Protein AF-A0A7S1SNB3-F1 (afdb_monomer_lite)

pLDDT: mean 89.5, std 12.36, range [37.5, 98.62]

Foldseek 3Di:
DVLLVCCLPLALVLLLVLVVQLVVLVLVLLCVQAPVSDPVSLVVCCQVPLPDPSVVSVLVCCVPPNLVSLVSNLVSCVVPVVSDPDPDDDPLSVLSNVQSVQVVVVNVCVVVVNSDPVRSPGDRRPCSSVVSVVVSVVSVVVVCVVVVHDDDPDDPD

Radius of gyration: 18.14 Å; chains: 1; bounding box: 44×23×56 Å

Structure (mmCIF, N/CA/C/O backbone):
data_AF-A0A7S1SNB3-F1
#
_entry.id   AF-A0A7S1SNB3-F1
#
loop_
_atom_site.group_PDB
_atom_site.id
_atom_site.type_symbol
_atom_site.label_atom_id
_atom_site.label_alt_id
_atom_site.label_comp_id
_atom_site.label_asym_id
_atom_site.label_entity_id
_atom_site.label_seq_id
_atom_site.pdbx_PDB_ins_code
_atom_site.Cartn_x
_atom_site.Cartn_y
_atom_site.Cartn_z
_atom_site.occupancy
_atom_site.B_iso_or_equiv
_atom_site.auth_seq_id
_atom_site.auth_comp_id
_atom_site.auth_asym_id
_atom_site.auth_atom_id
_atom_site.pdbx_PDB_model_num
ATOM 1 N N . LEU A 1 1 ? -20.996 -0.368 21.731 1.00 59.31 1 LEU A N 1
ATOM 2 C CA . LEU A 1 1 ? -20.092 -1.526 21.945 1.00 59.31 1 LEU A CA 1
ATOM 3 C C . LEU A 1 1 ? -19.760 -2.232 20.628 1.00 59.31 1 LEU A C 1
ATOM 5 O O . LEU A 1 1 ? -18.594 -2.259 20.262 1.00 59.31 1 LEU A O 1
ATOM 9 N N . TYR A 1 2 ? -20.764 -2.727 19.893 1.00 68.44 2 TYR A N 1
ATOM 10 C CA . TYR A 1 2 ? -20.579 -3.457 18.628 1.00 68.44 2 TYR A CA 1
ATOM 11 C C . TYR A 1 2 ? -19.843 -2.671 17.531 1.00 68.44 2 TYR A C 1
ATOM 13 O O . TYR A 1 2 ? -18.953 -3.224 16.892 1.00 68.44 2 TYR A O 1
ATOM 21 N N . ILE A 1 3 ? -20.140 -1.378 17.366 1.00 75.00 3 ILE A N 1
ATOM 22 C CA . ILE A 1 3 ? -19.528 -0.541 16.318 1.00 75.00 3 ILE A CA 1
ATOM 23 C C . ILE A 1 3 ? -18.006 -0.411 16.519 1.00 75.00 3 ILE A C 1
ATOM 25 O O . ILE A 1 3 ? -17.245 -0.753 15.627 1.00 75.00 3 ILE A O 1
ATOM 29 N N . LYS A 1 4 ? -17.535 -0.077 17.732 1.00 78.00 4 LYS A N 1
ATOM 30 C CA . LYS A 1 4 ? -16.090 0.053 18.035 1.00 78.00 4 LYS A CA 1
ATOM 31 C C . LYS A 1 4 ? -15.302 -1.250 17.899 1.00 78.00 4 LYS A C 1
ATOM 33 O O . LYS A 1 4 ? -14.138 -1.242 17.514 1.00 78.00 4 LYS A O 1
ATOM 38 N N . VAL A 1 5 ? -15.923 -2.388 18.211 1.00 78.69 5 VAL A N 1
ATOM 39 C CA . VAL A 1 5 ? -15.304 -3.703 17.974 1.00 78.69 5 VAL A CA 1
ATOM 40 C C . VAL A 1 5 ? -15.202 -3.989 16.472 1.00 78.69 5 VAL A C 1
ATOM 42 O O . VAL A 1 5 ? -14.192 -4.536 16.026 1.00 78.69 5 VAL A O 1
ATOM 45 N N . SER A 1 6 ? -16.212 -3.583 15.701 1.00 82.69 6 SER A N 1
ATOM 46 C CA . SER A 1 6 ? -16.263 -3.757 14.247 1.00 82.69 6 SER A CA 1
ATOM 47 C C . SER A 1 6 ? -15.258 -2.852 13.532 1.00 82.69 6 SER A C 1
ATOM 49 O O . SER A 1 6 ? -14.527 -3.347 12.687 1.00 82.69 6 SER A O 1
ATOM 51 N N . GLU A 1 7 ? -15.104 -1.589 13.945 1.00 87.75 7 GLU A N 1
ATOM 52 C CA . GLU A 1 7 ? -14.091 -0.655 13.416 1.00 87.75 7 GLU A CA 1
ATOM 53 C C . GLU A 1 7 ? -12.668 -1.225 13.507 1.00 87.75 7 GLU A C 1
ATOM 55 O O . GLU A 1 7 ? -11.909 -1.201 12.539 1.00 87.75 7 GLU A O 1
ATOM 60 N N . VAL A 1 8 ? -12.299 -1.795 14.661 1.00 89.94 8 VAL A N 1
ATOM 61 C CA . VAL A 1 8 ? -10.983 -2.430 14.846 1.00 89.94 8 VAL A CA 1
ATOM 62 C C . VAL A 1 8 ? -10.843 -3.668 13.965 1.00 89.94 8 VAL A C 1
ATOM 64 O O . VAL A 1 8 ? -9.797 -3.872 13.353 1.00 89.94 8 VAL A O 1
ATOM 67 N N . LYS A 1 9 ? -11.862 -4.529 13.935 1.00 92.62 9 LYS A N 1
ATOM 68 C CA . LYS A 1 9 ? -11.779 -5.841 13.283 1.00 92.62 9 LYS A CA 1
ATOM 69 C C . LYS A 1 9 ? -11.853 -5.747 11.759 1.00 92.62 9 LYS A C 1
ATOM 71 O O . LYS A 1 9 ? -11.131 -6.475 11.085 1.00 92.62 9 LYS A O 1
ATOM 76 N N . LEU A 1 10 ? -12.748 -4.913 11.246 1.00 95.25 10 LEU A N 1
ATOM 77 C CA . LEU A 1 10 ? -13.128 -4.881 9.837 1.00 95.25 10 LEU A CA 1
ATOM 78 C C . LEU A 1 10 ? -12.410 -3.773 9.063 1.00 95.25 10 LEU A C 1
ATOM 80 O O . LEU A 1 10 ? -12.108 -3.969 7.892 1.00 95.25 10 LEU A O 1
ATOM 84 N N . LEU A 1 11 ? -12.063 -2.658 9.717 1.00 95.56 11 LEU A N 1
ATOM 85 C CA . LEU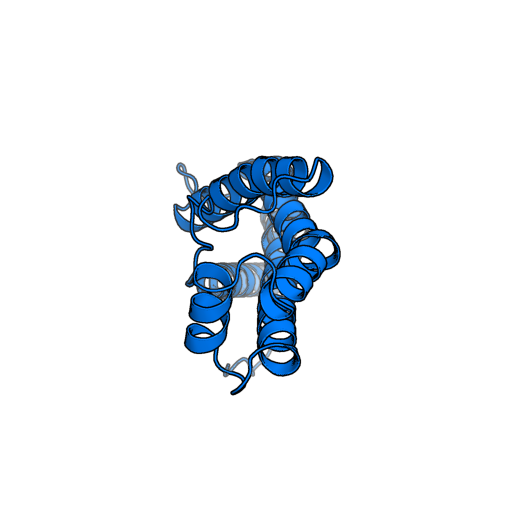 A 1 11 ? -11.445 -1.514 9.046 1.00 95.56 11 LEU A CA 1
ATOM 86 C C . LEU A 1 11 ? -9.990 -1.290 9.478 1.00 95.56 11 LEU A C 1
ATOM 88 O O . LEU A 1 11 ? -9.054 -1.572 8.728 1.00 95.56 11 LEU A O 1
ATOM 92 N N . TYR A 1 12 ? -9.761 -0.817 10.704 1.00 96.44 12 TYR A N 1
ATOM 93 C CA . TYR A 1 12 ? -8.438 -0.339 11.118 1.00 96.44 12 TYR A CA 1
ATOM 94 C C . TYR A 1 12 ? -7.412 -1.454 11.348 1.00 96.44 12 TYR A C 1
ATOM 96 O O . TYR A 1 12 ? -6.216 -1.226 11.175 1.00 96.44 12 TYR A O 1
ATOM 104 N N . GLY A 1 13 ? -7.845 -2.664 11.707 1.00 96.94 13 GLY A N 1
ATOM 105 C CA . GLY A 1 13 ? -6.975 -3.840 11.798 1.00 96.94 13 GLY A CA 1
ATOM 106 C C . GLY A 1 13 ? -6.428 -4.259 10.429 1.00 96.94 13 GLY A C 1
ATOM 107 O O . GLY A 1 13 ? -5.205 -4.281 10.256 1.00 96.94 13 GLY A O 1
ATOM 108 N N . PRO A 1 14 ? -7.298 -4.539 9.438 1.00 98.00 14 PRO A N 1
ATOM 109 C CA . PRO A 1 14 ? -6.882 -4.817 8.065 1.00 98.00 14 PRO A CA 1
ATOM 110 C C . PRO A 1 14 ? -6.039 -3.700 7.444 1.00 98.00 14 PRO A C 1
ATOM 112 O O . PRO A 1 14 ? -4.998 -3.997 6.850 1.00 98.00 14 PRO A O 1
ATOM 115 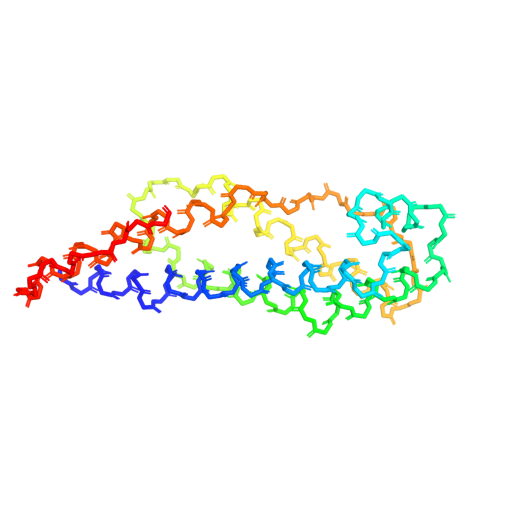N N . LEU A 1 15 ? -6.418 -2.429 7.641 1.00 97.81 15 LEU A N 1
ATOM 116 C CA . LEU A 1 15 ? -5.625 -1.284 7.186 1.00 97.81 15 LEU A CA 1
ATOM 117 C C . LEU A 1 15 ? -4.221 -1.296 7.788 1.00 97.81 15 LEU A C 1
ATOM 119 O O . LEU A 1 15 ? -3.235 -1.234 7.050 1.00 97.81 15 LEU A O 1
ATOM 123 N N . LEU A 1 16 ? -4.108 -1.421 9.114 1.00 98.44 16 LEU A N 1
ATOM 124 C CA . LEU A 1 16 ? -2.811 -1.421 9.785 1.00 98.44 16 LEU A CA 1
ATOM 125 C C . LEU A 1 16 ? -1.922 -2.560 9.279 1.00 98.44 16 LEU A C 1
ATOM 127 O O . LEU A 1 16 ? -0.739 -2.333 9.011 1.00 98.44 16 LEU A O 1
ATOM 131 N N . ALA A 1 17 ? -2.479 -3.764 9.130 1.00 98.44 17 ALA A N 1
ATOM 132 C CA . ALA A 1 17 ? -1.750 -4.926 8.639 1.00 98.44 17 ALA A CA 1
ATOM 133 C C . ALA A 1 17 ? -1.239 -4.708 7.207 1.00 98.44 17 ALA A C 1
ATOM 135 O O . ALA A 1 17 ? -0.037 -4.833 6.959 1.00 98.44 17 ALA A O 1
ATOM 136 N N . CYS A 1 18 ? -2.125 -4.328 6.283 1.00 98.50 18 CYS A N 1
ATOM 137 C CA . CYS A 1 18 ? -1.785 -4.189 4.867 1.00 98.50 18 CYS A CA 1
ATOM 138 C C . CYS A 1 18 ? -0.807 -3.035 4.620 1.00 98.50 18 CYS A C 1
ATOM 140 O O . CYS A 1 18 ? 0.190 -3.231 3.931 1.00 98.50 18 CYS A O 1
ATOM 142 N N . ILE A 1 19 ? -1.030 -1.868 5.233 1.00 98.19 19 ILE A N 1
ATOM 143 C CA . ILE A 1 19 ? -0.177 -0.679 5.052 1.00 98.19 19 ILE A CA 1
ATOM 144 C C . ILE A 1 19 ? 1.201 -0.879 5.698 1.00 98.19 19 ILE A C 1
ATOM 146 O O . ILE A 1 19 ? 2.221 -0.431 5.173 1.00 98.19 19 ILE A O 1
ATOM 150 N N . THR A 1 20 ? 1.267 -1.575 6.837 1.00 98.50 20 THR A N 1
ATOM 151 C CA . THR A 1 20 ? 2.561 -1.925 7.445 1.00 98.50 20 THR A CA 1
ATOM 152 C C . THR A 1 20 ? 3.321 -2.918 6.570 1.00 98.50 20 THR A C 1
ATOM 154 O O . THR A 1 20 ? 4.530 -2.762 6.376 1.00 98.50 20 THR A O 1
ATOM 157 N N . ALA A 1 21 ? 2.630 -3.932 6.042 1.00 98.50 21 ALA A N 1
ATOM 158 C CA . ALA A 1 21 ? 3.228 -4.931 5.166 1.00 98.50 21 ALA A CA 1
ATOM 159 C C . ALA A 1 21 ? 3.720 -4.311 3.852 1.00 98.50 21 ALA A C 1
ATOM 161 O O . ALA A 1 21 ? 4.859 -4.570 3.469 1.00 98.50 21 ALA A O 1
ATOM 162 N N . SER A 1 22 ? 2.926 -3.450 3.205 1.00 97.69 22 SER A N 1
ATOM 163 C CA . SER A 1 22 ? 3.313 -2.803 1.945 1.00 97.69 22 SER A CA 1
ATOM 164 C C . SER A 1 22 ? 4.519 -1.885 2.132 1.00 97.69 22 SER A C 1
ATOM 166 O O . SER A 1 22 ? 5.464 -1.964 1.349 1.00 97.69 22 SER A O 1
ATOM 168 N N . LYS A 1 23 ? 4.573 -1.110 3.228 1.00 97.19 23 LYS A N 1
ATOM 169 C CA . LYS A 1 23 ? 5.757 -0.303 3.567 1.00 97.19 23 LYS A CA 1
ATOM 170 C C . LYS A 1 23 ? 7.007 -1.170 3.746 1.00 97.19 23 LYS A C 1
ATOM 172 O O . LYS A 1 23 ? 8.045 -0.877 3.158 1.00 97.19 23 LYS A O 1
ATOM 177 N N . LYS A 1 24 ? 6.918 -2.250 4.528 1.00 98.19 24 LYS A N 1
ATOM 178 C CA . LYS A 1 24 ? 8.057 -3.158 4.762 1.00 98.19 24 LYS A CA 1
ATOM 179 C C . LYS A 1 24 ? 8.503 -3.876 3.487 1.00 98.19 24 LYS A C 1
ATOM 181 O O . LYS A 1 24 ? 9.703 -4.055 3.288 1.00 98.19 24 LYS A O 1
ATOM 186 N N . ALA A 1 25 ? 7.557 -4.278 2.640 1.00 98.25 25 ALA A N 1
ATOM 187 C CA . ALA A 1 25 ? 7.834 -4.886 1.344 1.00 98.25 25 ALA A CA 1
ATOM 188 C C . ALA A 1 25 ? 8.538 -3.897 0.407 1.00 98.25 25 ALA A C 1
ATOM 190 O O . ALA A 1 25 ? 9.547 -4.250 -0.194 1.00 98.25 25 ALA A O 1
ATOM 191 N N . PHE A 1 26 ? 8.078 -2.644 0.353 1.00 96.75 26 PHE A N 1
ATOM 192 C CA . PHE A 1 26 ? 8.734 -1.593 -0.421 1.00 96.75 26 PHE A CA 1
ATOM 193 C C . PHE A 1 26 ? 10.171 -1.359 0.064 1.00 96.75 26 PHE A C 1
ATOM 195 O O . PHE A 1 26 ? 11.104 -1.389 -0.730 1.00 96.75 26 PHE A O 1
ATOM 202 N N . GLU A 1 27 ? 10.384 -1.228 1.375 1.00 97.00 27 GLU A N 1
ATOM 203 C CA . GLU A 1 27 ? 11.730 -1.094 1.948 1.00 97.00 27 GLU A CA 1
ATOM 204 C C . GLU A 1 27 ? 12.634 -2.300 1.624 1.00 97.00 27 GLU A C 1
ATOM 206 O O . GLU A 1 27 ? 13.828 -2.131 1.381 1.00 97.00 27 GLU A O 1
ATOM 211 N N . ALA A 1 28 ? 12.088 -3.521 1.619 1.00 98.25 28 ALA A N 1
ATOM 212 C CA . ALA A 1 28 ? 12.829 -4.723 1.237 1.00 98.25 28 ALA A CA 1
ATOM 213 C C . ALA A 1 28 ? 13.199 -4.725 -0.253 1.00 98.25 28 ALA A C 1
ATOM 215 O O . ALA A 1 28 ? 14.354 -4.994 -0.583 1.00 98.25 28 ALA A O 1
ATOM 216 N N . MET A 1 29 ? 12.260 -4.353 -1.127 1.00 97.81 29 MET A N 1
ATOM 217 C CA . MET A 1 29 ? 12.501 -4.182 -2.559 1.00 97.81 29 MET A CA 1
ATOM 218 C C . MET A 1 29 ? 13.626 -3.172 -2.809 1.00 97.81 29 MET A C 1
ATOM 220 O O . MET A 1 29 ? 14.541 -3.473 -3.575 1.00 97.81 29 MET A O 1
ATOM 224 N N . ILE A 1 30 ? 13.599 -2.013 -2.139 1.00 97.69 30 ILE A N 1
ATOM 225 C CA . ILE A 1 30 ? 14.654 -0.999 -2.263 1.00 97.69 30 ILE A CA 1
ATOM 226 C C . ILE A 1 30 ? 16.006 -1.561 -1.814 1.00 97.69 30 ILE A C 1
ATOM 228 O O . ILE A 1 30 ? 16.976 -1.451 -2.558 1.00 97.69 30 ILE A O 1
ATOM 232 N N . ARG A 1 31 ? 16.085 -2.219 -0.649 1.00 97.56 31 ARG A N 1
ATOM 233 C CA . ARG A 1 31 ? 17.345 -2.818 -0.166 1.00 97.56 31 ARG A CA 1
ATOM 234 C C . ARG A 1 31 ? 17.919 -3.870 -1.114 1.00 97.56 31 ARG A C 1
ATOM 236 O O . ARG A 1 31 ? 19.133 -3.993 -1.200 1.00 97.56 31 ARG A O 1
ATOM 243 N N . GLN A 1 32 ? 17.063 -4.646 -1.772 1.00 97.00 32 GLN A N 1
ATOM 244 C CA . GLN A 1 32 ? 17.492 -5.726 -2.658 1.00 97.00 32 GLN A CA 1
ATOM 245 C C . GLN A 1 32 ? 17.906 -5.224 -4.046 1.00 97.00 32 GLN A C 1
ATOM 247 O O . GLN A 1 32 ? 18.806 -5.801 -4.649 1.00 97.00 32 GLN A O 1
ATOM 252 N N . ASN A 1 33 ? 17.233 -4.195 -4.567 1.00 96.56 33 ASN A N 1
ATOM 253 C CA . ASN A 1 33 ? 17.324 -3.841 -5.986 1.00 96.56 33 ASN A CA 1
ATOM 254 C C . ASN A 1 33 ? 17.931 -2.457 -6.238 1.00 96.56 33 ASN A C 1
ATOM 256 O O . ASN A 1 33 ? 18.327 -2.181 -7.364 1.00 96.56 33 ASN A O 1
ATOM 260 N N . SER A 1 34 ? 18.031 -1.587 -5.229 1.00 96.00 34 SER A N 1
ATOM 261 C CA . SER A 1 34 ? 18.697 -0.294 -5.392 1.00 96.00 34 SER A CA 1
ATOM 262 C C . SER A 1 34 ? 20.222 -0.447 -5.399 1.00 96.00 34 SER A C 1
ATOM 264 O O . SER A 1 34 ? 20.752 -1.097 -4.495 1.00 96.00 34 SER A O 1
ATOM 266 N N . PRO A 1 35 ? 20.952 0.188 -6.341 1.00 92.75 35 PRO A N 1
ATOM 267 C CA . PRO A 1 35 ? 22.414 0.111 -6.417 1.00 92.75 35 PRO A CA 1
ATOM 268 C C . PRO A 1 35 ? 23.151 0.492 -5.127 1.00 92.75 35 PRO A C 1
ATOM 270 O O . PRO A 1 35 ? 24.232 -0.025 -4.861 1.00 92.75 35 PRO A O 1
ATOM 273 N N . ASP A 1 36 ? 22.580 1.402 -4.340 1.00 95.62 36 ASP A N 1
ATOM 274 C CA . ASP A 1 36 ? 23.145 1.912 -3.087 1.00 95.62 36 ASP A CA 1
ATOM 275 C C . ASP A 1 36 ? 22.199 1.715 -1.888 1.00 95.62 36 ASP A C 1
ATOM 277 O O . ASP A 1 36 ? 22.422 2.276 -0.813 1.00 95.62 36 ASP A O 1
ATOM 281 N N . GLY A 1 37 ? 21.122 0.944 -2.070 1.00 93.88 37 GLY A N 1
ATOM 282 C CA . GLY A 1 37 ? 20.092 0.733 -1.054 1.00 93.88 37 GLY A CA 1
ATOM 283 C C . GLY A 1 37 ? 19.191 1.947 -0.784 1.00 93.88 37 GLY A C 1
ATOM 284 O O . GLY A 1 37 ? 18.412 1.895 0.170 1.00 93.88 37 GLY A O 1
ATOM 285 N N . LYS A 1 38 ? 19.269 3.029 -1.578 1.00 94.75 38 LYS A N 1
ATOM 286 C CA . LYS A 1 38 ? 18.461 4.248 -1.388 1.00 94.75 38 LYS A CA 1
ATOM 287 C C . LYS A 1 38 ? 17.275 4.320 -2.340 1.00 94.75 38 LYS A C 1
ATOM 289 O O . LYS A 1 38 ? 17.352 3.898 -3.496 1.00 94.75 38 LYS A O 1
ATOM 294 N N . THR A 1 39 ? 16.183 4.903 -1.857 1.00 93.31 39 THR A N 1
ATOM 295 C CA . THR A 1 39 ? 14.942 5.068 -2.621 1.00 93.31 39 THR A CA 1
ATOM 296 C C . THR A 1 39 ? 15.125 6.041 -3.782 1.00 93.31 39 THR A C 1
ATOM 298 O O . THR A 1 39 ? 14.656 5.771 -4.884 1.00 93.31 39 THR A O 1
ATOM 301 N N . GLU A 1 40 ? 15.834 7.147 -3.567 1.00 93.06 40 GLU A N 1
ATOM 302 C CA . GLU A 1 40 ? 16.039 8.203 -4.564 1.00 93.06 40 GLU A CA 1
ATOM 303 C C . GLU A 1 40 ? 16.808 7.674 -5.775 1.00 93.06 40 GLU A C 1
ATOM 305 O O . GLU A 1 40 ? 16.381 7.860 -6.915 1.00 93.06 40 GLU A O 1
ATOM 310 N N . THR A 1 41 ? 17.902 6.952 -5.524 1.00 93.75 41 THR A N 1
ATOM 311 C CA . THR A 1 41 ? 18.712 6.309 -6.563 1.00 93.75 41 THR A CA 1
ATOM 312 C C . THR A 1 41 ? 17.890 5.289 -7.347 1.00 93.75 41 THR A C 1
ATOM 314 O O . THR A 1 41 ? 17.945 5.267 -8.577 1.00 93.75 41 THR A O 1
ATOM 317 N N . PHE A 1 42 ? 17.079 4.485 -6.654 1.00 93.69 42 PHE A N 1
ATOM 318 C CA . PHE A 1 42 ? 16.198 3.513 -7.296 1.00 93.69 42 PHE A CA 1
ATOM 319 C C . PHE A 1 42 ? 15.167 4.194 -8.202 1.00 93.69 42 PHE A C 1
ATOM 321 O O . PHE A 1 42 ? 15.078 3.863 -9.380 1.00 93.69 42 PHE A O 1
ATOM 328 N N . ILE A 1 43 ? 14.443 5.200 -7.696 1.00 90.31 43 ILE A N 1
ATOM 329 C CA . ILE A 1 43 ? 13.451 5.962 -8.472 1.00 90.31 43 ILE A CA 1
ATOM 330 C C . ILE A 1 43 ? 14.098 6.636 -9.685 1.00 90.31 43 ILE A C 1
ATOM 332 O O . ILE A 1 43 ? 13.507 6.643 -10.766 1.00 90.31 43 ILE A O 1
ATOM 336 N N . GLN A 1 44 ? 15.305 7.184 -9.534 1.00 91.38 44 GLN A N 1
ATOM 337 C CA . GLN A 1 44 ? 16.025 7.779 -10.653 1.00 91.38 44 GLN A CA 1
ATOM 338 C C . GLN A 1 44 ? 16.312 6.739 -11.744 1.00 91.38 44 GLN A C 1
ATOM 340 O O . GLN A 1 44 ? 16.051 7.020 -12.914 1.00 91.38 44 GLN A O 1
ATOM 345 N N . ARG A 1 45 ? 16.753 5.527 -11.375 1.00 91.31 45 ARG A N 1
ATOM 346 C CA . ARG A 1 45 ? 16.961 4.420 -12.327 1.00 91.31 45 ARG A CA 1
ATOM 347 C C . ARG A 1 45 ? 15.676 4.016 -13.041 1.00 91.31 45 ARG A C 1
ATOM 349 O O . ARG A 1 45 ? 15.708 3.853 -14.253 1.00 91.31 45 ARG A O 1
ATOM 356 N N . LEU A 1 46 ? 14.541 3.945 -12.338 1.00 90.31 46 LEU A N 1
ATOM 357 C CA . LEU A 1 46 ? 13.245 3.640 -12.972 1.00 90.31 46 LEU A CA 1
ATOM 358 C C . LEU A 1 46 ? 12.887 4.628 -14.094 1.00 90.31 46 LEU A C 1
ATOM 360 O O . LEU A 1 46 ? 12.218 4.248 -15.052 1.00 90.31 46 LEU A O 1
ATOM 364 N N . ARG A 1 47 ? 13.313 5.891 -13.968 1.00 87.00 47 ARG A N 1
ATOM 365 C CA . ARG A 1 47 ? 13.050 6.947 -14.957 1.00 87.00 47 ARG A CA 1
ATOM 366 C C . ARG A 1 47 ? 14.044 6.933 -16.109 1.00 87.00 47 ARG A C 1
ATOM 368 O O . ARG A 1 47 ? 13.643 7.131 -17.250 1.00 87.00 47 ARG A O 1
ATOM 375 N N . THR A 1 48 ? 15.330 6.752 -15.816 1.00 90.56 48 THR A N 1
ATOM 376 C CA . THR A 1 48 ? 16.385 6.817 -16.838 1.00 90.56 48 THR A CA 1
ATOM 377 C C . THR A 1 48 ? 16.553 5.507 -17.601 1.00 90.56 48 THR A C 1
ATOM 379 O O . THR A 1 48 ? 16.990 5.528 -18.746 1.00 90.56 48 THR A O 1
ATOM 382 N N . GLU A 1 49 ? 16.207 4.377 -16.984 1.00 91.50 49 GLU A N 1
ATOM 383 C CA . GLU A 1 49 ? 16.370 3.023 -17.524 1.00 91.50 49 GLU A CA 1
ATOM 384 C C . GLU A 1 49 ? 15.076 2.205 -17.335 1.00 91.50 49 GLU A C 1
ATOM 386 O O . GLU A 1 49 ? 15.040 1.241 -16.566 1.00 91.50 49 GLU A O 1
ATOM 391 N N . PRO A 1 50 ? 13.980 2.553 -18.038 1.00 86.75 50 PRO A N 1
ATOM 392 C CA . PRO A 1 50 ? 12.671 1.910 -17.855 1.00 86.75 50 PRO A CA 1
ATOM 393 C C . PRO A 1 50 ? 12.636 0.425 -18.265 1.00 86.75 50 PRO A C 1
ATOM 395 O O . PRO A 1 50 ? 11.711 -0.306 -17.900 1.00 86.75 50 PRO A O 1
ATOM 398 N N . THR A 1 51 ? 13.648 -0.041 -18.997 1.00 89.50 51 THR A N 1
ATOM 399 C CA . THR A 1 51 ? 13.861 -1.445 -19.387 1.00 89.50 51 THR A CA 1
ATOM 400 C C . THR A 1 51 ? 15.020 -2.107 -18.630 1.00 89.50 51 THR A C 1
ATOM 402 O O . THR A 1 51 ? 15.424 -3.213 -18.977 1.00 89.50 51 THR A O 1
ATOM 405 N N . GLY A 1 52 ? 15.581 -1.433 -17.620 1.00 92.12 52 GLY A N 1
ATOM 406 C CA . GLY A 1 52 ? 16.665 -1.953 -16.790 1.00 92.12 52 GLY A CA 1
ATOM 407 C C . GLY A 1 52 ? 16.186 -2.902 -15.687 1.00 92.12 52 GLY A C 1
ATOM 408 O O . GLY A 1 52 ? 14.993 -3.001 -15.388 1.00 92.12 52 GLY A O 1
ATOM 409 N N . LYS A 1 53 ? 17.146 -3.558 -15.020 1.00 94.81 53 LYS A N 1
ATOM 410 C CA . LYS A 1 53 ? 16.892 -4.550 -13.957 1.00 94.81 53 LYS A CA 1
ATOM 411 C C . LYS A 1 53 ? 16.077 -3.981 -12.787 1.00 94.81 53 LYS A C 1
ATOM 413 O O . LYS A 1 53 ? 15.238 -4.681 -12.227 1.00 94.81 53 LYS A O 1
ATOM 418 N N . GLU A 1 54 ? 16.288 -2.715 -12.422 1.00 94.94 54 GLU A N 1
ATOM 419 C CA . GLU A 1 54 ? 15.531 -2.037 -11.366 1.00 94.94 54 GLU A CA 1
ATOM 420 C C . GLU A 1 54 ? 14.059 -1.875 -11.759 1.00 94.94 54 GLU A C 1
ATOM 422 O O . GLU A 1 54 ? 13.172 -2.059 -10.924 1.00 94.94 54 GLU A O 1
ATOM 427 N N . ALA A 1 55 ? 13.793 -1.574 -13.032 1.00 93.12 55 ALA A N 1
ATOM 428 C CA . ALA A 1 55 ? 12.441 -1.437 -13.555 1.00 93.12 55 ALA A CA 1
ATOM 429 C C . ALA A 1 55 ? 11.723 -2.789 -13.646 1.00 93.12 55 ALA A C 1
ATOM 431 O O . ALA A 1 55 ? 10.555 -2.875 -13.264 1.00 93.12 55 ALA A O 1
ATOM 432 N N . ASP A 1 56 ? 12.421 -3.851 -14.058 1.00 93.94 56 ASP A N 1
ATOM 433 C CA . ASP A 1 56 ? 11.895 -5.223 -14.013 1.00 93.94 56 ASP A CA 1
ATOM 434 C C . ASP A 1 56 ? 11.556 -5.653 -12.586 1.00 93.94 56 ASP A C 1
ATOM 436 O O . ASP A 1 56 ? 10.450 -6.136 -12.325 1.00 93.94 56 ASP A O 1
ATOM 440 N N . ALA A 1 57 ? 12.470 -5.410 -11.642 1.00 95.62 57 ALA A N 1
ATOM 441 C CA . ALA A 1 57 ? 12.233 -5.691 -10.235 1.00 95.62 57 ALA A CA 1
ATOM 442 C C . ALA A 1 57 ? 11.021 -4.909 -9.712 1.00 95.62 57 ALA A C 1
ATOM 444 O O . ALA A 1 57 ? 10.133 -5.496 -9.098 1.00 95.62 57 ALA A O 1
ATOM 445 N N . TYR A 1 58 ? 10.931 -3.606 -9.991 1.00 94.94 58 TYR A N 1
ATOM 446 C CA . TYR A 1 58 ? 9.787 -2.805 -9.561 1.00 94.94 58 TYR A CA 1
ATOM 447 C C . TYR A 1 58 ? 8.465 -3.334 -10.120 1.00 94.94 58 TYR A C 1
ATOM 449 O O . TYR A 1 58 ? 7.509 -3.491 -9.361 1.00 94.94 58 TYR A O 1
ATOM 457 N N . ARG A 1 59 ? 8.406 -3.654 -11.421 1.00 94.00 59 ARG A N 1
ATOM 458 C CA . ARG A 1 59 ? 7.202 -4.220 -12.048 1.00 94.00 59 ARG A CA 1
ATOM 459 C C . ARG A 1 59 ? 6.779 -5.522 -11.377 1.00 94.00 59 ARG A C 1
ATOM 461 O O . ARG A 1 59 ? 5.598 -5.671 -11.069 1.00 94.00 59 ARG A O 1
ATOM 468 N N . LEU A 1 60 ? 7.728 -6.420 -11.116 1.00 95.75 60 LEU A N 1
ATOM 469 C CA . LEU A 1 60 ? 7.472 -7.686 -10.434 1.00 95.75 60 LEU A CA 1
ATOM 470 C C . LEU A 1 60 ? 6.928 -7.460 -9.016 1.00 95.75 60 LEU A C 1
ATOM 472 O O . LEU A 1 60 ? 5.867 -7.969 -8.667 1.00 95.75 60 LEU A O 1
ATOM 476 N N . TRP A 1 61 ? 7.607 -6.645 -8.207 1.00 97.62 61 TRP A N 1
ATOM 477 C CA . TRP A 1 61 ? 7.185 -6.358 -6.833 1.00 97.62 61 TRP A CA 1
ATOM 478 C C . TRP A 1 61 ? 5.829 -5.654 -6.764 1.00 97.62 61 TRP A C 1
ATOM 480 O O . TRP A 1 61 ? 5.020 -5.956 -5.884 1.00 97.62 61 TRP A O 1
ATOM 490 N N . MET A 1 62 ? 5.557 -4.736 -7.691 1.00 95.44 62 MET A N 1
ATOM 491 C CA . MET A 1 62 ? 4.256 -4.086 -7.802 1.00 95.44 62 MET A CA 1
ATOM 492 C C . MET A 1 62 ? 3.148 -5.088 -8.115 1.00 95.44 62 MET A C 1
ATOM 494 O O . MET A 1 62 ? 2.112 -5.042 -7.456 1.00 95.44 62 MET A O 1
ATOM 498 N N . GLN A 1 63 ? 3.364 -5.993 -9.073 1.00 95.94 63 GLN A N 1
ATOM 499 C CA . GLN A 1 63 ? 2.368 -6.983 -9.491 1.00 95.94 63 GLN A CA 1
ATOM 500 C C . GLN A 1 63 ? 2.101 -8.041 -8.417 1.00 95.94 63 GLN A C 1
ATOM 502 O O . GLN A 1 63 ? 0.943 -8.336 -8.133 1.00 95.94 63 GLN A O 1
ATOM 507 N N . GLU A 1 64 ? 3.155 -8.565 -7.796 1.00 97.94 64 GLU A N 1
ATOM 508 C CA . GLU A 1 64 ? 3.050 -9.741 -6.926 1.00 97.94 64 GLU A CA 1
ATOM 509 C C . GLU A 1 64 ? 2.814 -9.393 -5.453 1.00 97.94 64 GLU A C 1
ATOM 511 O O . GLU A 1 64 ? 2.273 -10.201 -4.698 1.00 97.94 64 GLU A O 1
ATOM 516 N N . VAL A 1 65 ? 3.221 -8.196 -5.010 1.00 98.38 65 VAL A N 1
ATOM 517 C CA . VAL A 1 65 ? 3.263 -7.870 -3.575 1.00 98.38 65 VAL A CA 1
ATOM 518 C C . VAL A 1 65 ? 2.592 -6.543 -3.256 1.00 98.38 65 VAL A C 1
ATOM 520 O O . VAL A 1 65 ? 1.619 -6.510 -2.499 1.00 98.38 65 VAL A O 1
ATOM 523 N N . LEU A 1 66 ? 3.104 -5.436 -3.798 1.00 97.88 66 LEU A N 1
ATOM 524 C CA . LEU A 1 66 ? 2.721 -4.100 -3.340 1.00 97.88 66 LEU A CA 1
ATOM 525 C C . LEU A 1 66 ? 1.276 -3.770 -3.717 1.00 97.88 66 LEU A C 1
ATOM 527 O O . LEU A 1 66 ? 0.495 -3.410 -2.836 1.00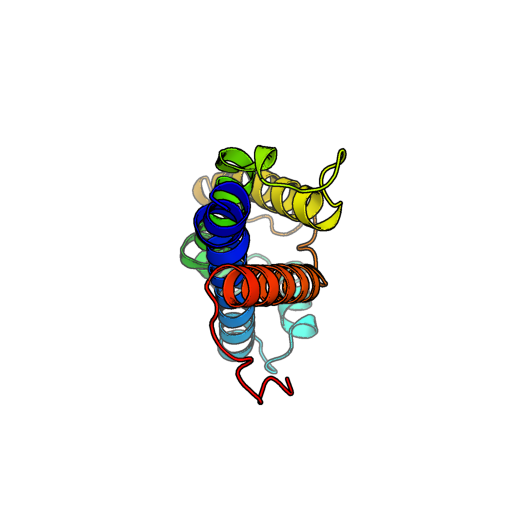 97.88 66 LEU A O 1
ATOM 531 N N . GLN A 1 67 ? 0.891 -3.941 -4.986 1.00 97.50 67 GLN A N 1
ATOM 532 C CA . GLN A 1 67 ? -0.481 -3.668 -5.405 1.00 97.50 67 GLN A CA 1
ATOM 533 C C . GLN A 1 67 ? -1.489 -4.613 -4.733 1.00 97.50 67 GLN A C 1
ATOM 535 O O . GLN A 1 67 ? -2.464 -4.091 -4.197 1.00 97.50 67 GLN A O 1
ATOM 540 N N . PRO A 1 68 ? -1.279 -5.944 -4.652 1.00 98.56 68 PRO A N 1
ATOM 541 C CA . PRO A 1 68 ? -2.197 -6.823 -3.923 1.00 98.56 68 PRO A CA 1
ATOM 542 C C . PRO A 1 68 ? -2.417 -6.425 -2.455 1.00 98.56 68 PRO A C 1
ATOM 544 O O . PRO A 1 68 ? -3.536 -6.517 -1.947 1.00 98.56 68 PRO A O 1
ATOM 547 N N . LEU A 1 69 ? -1.377 -5.961 -1.753 1.00 98.62 69 LEU A N 1
ATOM 548 C CA . LEU A 1 69 ? -1.517 -5.443 -0.386 1.00 98.62 69 LEU A CA 1
ATOM 549 C C . LEU A 1 69 ? -2.311 -4.132 -0.354 1.00 98.62 69 LEU A C 1
ATOM 551 O O . LEU A 1 69 ? -3.192 -3.968 0.493 1.00 98.62 69 LEU A O 1
ATOM 555 N N . ASN A 1 70 ? -2.032 -3.219 -1.283 1.00 98.19 70 ASN A N 1
ATOM 556 C CA . ASN A 1 70 ? -2.738 -1.944 -1.361 1.00 98.19 70 ASN A CA 1
ATOM 557 C C . ASN A 1 70 ? -4.218 -2.136 -1.746 1.00 98.19 70 ASN A C 1
ATOM 559 O O . ASN A 1 70 ? -5.083 -1.446 -1.213 1.00 98.19 70 ASN A O 1
ATOM 563 N N . GLU A 1 71 ? -4.536 -3.109 -2.602 1.00 98.44 71 GLU A N 1
ATOM 564 C CA . GLU A 1 71 ? -5.910 -3.477 -2.962 1.00 98.44 71 GLU A CA 1
ATOM 565 C C . GLU A 1 71 ? -6.684 -4.043 -1.774 1.00 98.44 71 GLU A C 1
ATOM 567 O O . GLU A 1 71 ? -7.828 -3.653 -1.565 1.00 98.44 71 GLU A O 1
ATOM 572 N N . LYS A 1 72 ? -6.063 -4.887 -0.940 1.00 98.56 72 LYS A N 1
ATOM 573 C CA . LYS A 1 72 ? -6.687 -5.351 0.311 1.00 98.56 72 LYS A CA 1
ATOM 574 C C . LYS A 1 72 ? -7.001 -4.191 1.257 1.00 98.56 72 LYS A C 1
ATOM 576 O O . LYS A 1 72 ? -8.077 -4.166 1.849 1.00 98.56 72 LYS A O 1
ATOM 581 N N . ALA A 1 73 ? -6.090 -3.222 1.377 1.00 98.19 73 ALA A N 1
ATOM 582 C CA . ALA A 1 73 ? -6.322 -2.022 2.178 1.00 98.19 73 ALA A CA 1
ATOM 583 C C . ALA A 1 73 ? -7.475 -1.168 1.616 1.00 98.19 73 ALA A C 1
ATOM 585 O O . ALA A 1 73 ? -8.354 -0.753 2.369 1.00 98.19 73 ALA A O 1
ATOM 586 N N . ALA A 1 74 ? -7.505 -0.944 0.299 1.00 97.69 74 ALA A N 1
ATOM 587 C CA . ALA A 1 74 ? -8.577 -0.198 -0.359 1.00 97.69 74 ALA A CA 1
ATOM 588 C C . ALA A 1 74 ? -9.934 -0.912 -0.254 1.00 97.69 74 ALA A C 1
A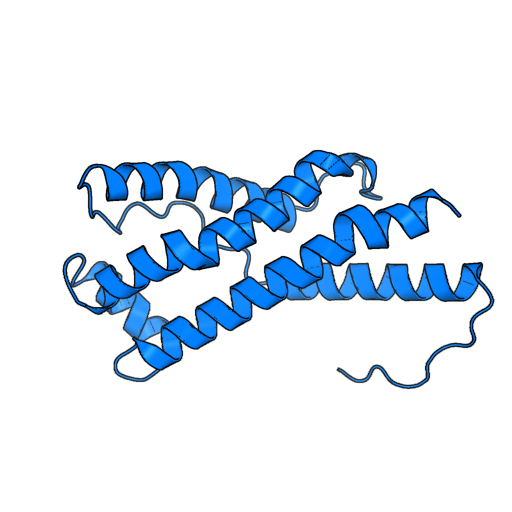TOM 590 O O . ALA A 1 74 ? -10.942 -0.264 0.001 1.00 97.69 74 ALA A O 1
ATOM 591 N N . ASN A 1 75 ? -9.972 -2.239 -0.387 1.00 97.88 75 ASN A N 1
ATOM 592 C CA . ASN A 1 75 ? -11.208 -3.010 -0.244 1.00 97.88 75 ASN A CA 1
ATOM 593 C C . ASN A 1 75 ? -11.771 -2.919 1.178 1.00 97.88 75 ASN A C 1
ATOM 595 O O . ASN A 1 75 ? -12.968 -2.711 1.329 1.00 97.88 75 ASN A O 1
ATOM 599 N N . ALA A 1 76 ? -10.921 -2.976 2.211 1.00 97.38 76 ALA A N 1
ATOM 600 C CA . ALA A 1 76 ? -11.371 -2.781 3.590 1.00 97.38 76 ALA A CA 1
ATOM 601 C C . ALA A 1 76 ? -12.053 -1.414 3.788 1.00 97.38 76 ALA A C 1
ATOM 603 O O . ALA A 1 76 ? -13.047 -1.335 4.505 1.00 97.38 76 ALA A O 1
ATOM 604 N N . LEU A 1 77 ? -11.558 -0.360 3.123 1.00 95.56 77 LEU A N 1
ATOM 605 C CA . LEU A 1 77 ? -12.199 0.959 3.114 1.00 95.56 77 LEU A CA 1
ATOM 606 C C . LEU A 1 77 ? -13.535 0.948 2.376 1.00 95.56 77 LEU A C 1
ATOM 608 O O . LEU A 1 77 ? -14.512 1.454 2.910 1.00 95.56 77 LEU A O 1
ATOM 612 N N . PHE A 1 78 ? -13.592 0.373 1.174 1.00 93.56 78 PHE A N 1
ATOM 613 C CA . PHE A 1 78 ? -14.827 0.327 0.388 1.00 93.56 78 PHE A CA 1
ATOM 614 C C . PHE A 1 78 ? -15.943 -0.462 1.078 1.00 93.56 78 PHE A C 1
ATOM 616 O O . PHE A 1 78 ? -17.096 -0.046 1.037 1.00 93.56 78 PHE A O 1
ATOM 623 N N . GLU A 1 79 ? -15.603 -1.584 1.709 1.00 95.25 79 GLU A N 1
ATOM 624 C CA . GLU A 1 79 ? -16.569 -2.469 2.365 1.00 95.25 79 GLU A CA 1
ATOM 625 C C . GLU A 1 79 ? -17.049 -1.943 3.721 1.00 95.25 79 GLU A C 1
ATOM 627 O O . GLU A 1 79 ? -18.086 -2.389 4.199 1.00 95.25 79 GLU A O 1
ATOM 632 N N . ASN A 1 80 ? -16.296 -1.033 4.349 1.00 95.06 80 ASN A N 1
ATOM 633 C CA . ASN A 1 80 ? -16.531 -0.610 5.732 1.00 95.06 80 ASN A CA 1
ATOM 634 C C . ASN A 1 80 ? -16.429 0.914 5.906 1.00 95.06 80 ASN A C 1
ATOM 636 O O . ASN A 1 80 ? -16.020 1.397 6.964 1.00 95.06 80 ASN A O 1
ATOM 640 N N . ALA A 1 81 ? -16.736 1.687 4.860 1.00 90.56 81 ALA A N 1
ATOM 641 C CA . ALA A 1 81 ? -16.681 3.150 4.902 1.00 90.56 81 ALA A CA 1
ATOM 642 C C . ALA A 1 81 ? -17.658 3.739 5.935 1.00 90.56 81 ALA A C 1
ATOM 644 O O . ALA A 1 81 ? -17.385 4.790 6.508 1.00 90.56 81 ALA A O 1
ATOM 645 N N . ASP A 1 82 ? -18.756 3.034 6.216 1.00 90.50 82 ASP A N 1
ATOM 646 C CA . ASP A 1 82 ? -19.735 3.349 7.261 1.00 90.50 82 ASP A CA 1
ATOM 647 C C . ASP A 1 82 ? -19.151 3.298 8.684 1.00 90.50 82 ASP A C 1
ATOM 649 O O . ASP A 1 82 ? -19.733 3.857 9.611 1.00 90.50 82 ASP A O 1
ATOM 653 N N . LEU A 1 83 ? -17.994 2.652 8.864 1.00 92.56 83 LEU A N 1
ATOM 654 C CA . LEU A 1 83 ? -17.277 2.588 10.138 1.00 92.56 83 LEU A CA 1
ATOM 655 C C . LEU A 1 83 ? -16.353 3.799 10.376 1.00 92.56 83 LEU A C 1
ATOM 657 O O . LEU A 1 83 ? -15.676 3.858 11.405 1.00 92.56 83 LEU A O 1
ATOM 661 N N . LEU A 1 84 ? -16.274 4.755 9.448 1.00 90.94 84 LEU A N 1
ATOM 662 C CA . LEU A 1 84 ? -15.555 6.009 9.676 1.00 90.94 84 LEU A CA 1
ATOM 663 C C . LEU A 1 84 ? -16.355 6.909 10.634 1.00 90.94 84 LEU A C 1
ATOM 665 O O . LEU A 1 84 ? -17.563 7.059 10.508 1.00 90.94 84 LEU A O 1
ATOM 669 N N . GLU A 1 85 ? -15.677 7.520 11.610 1.00 83.94 85 GLU A N 1
ATOM 670 C CA . GLU A 1 85 ? -16.313 8.407 12.606 1.00 83.94 85 GLU A CA 1
ATOM 671 C C . GLU A 1 85 ? -16.595 9.825 12.074 1.00 83.94 85 GLU A C 1
ATOM 673 O O . GLU A 1 85 ? -17.122 10.658 12.808 1.00 83.94 85 GLU A O 1
ATOM 678 N N . THR A 1 86 ? -16.192 10.119 10.840 1.00 80.19 86 THR A N 1
ATOM 679 C CA . THR A 1 86 ? -16.224 11.453 10.237 1.00 80.19 86 THR A CA 1
ATOM 680 C C . THR A 1 86 ? -17.236 11.512 9.098 1.00 80.19 86 THR A C 1
ATOM 682 O O . THR A 1 86 ? -17.381 10.554 8.343 1.00 80.19 86 THR A O 1
ATOM 685 N N . ASP A 1 87 ? -17.884 12.668 8.935 1.00 81.38 87 ASP A N 1
ATOM 686 C CA . ASP A 1 87 ? -18.845 12.910 7.845 1.00 81.38 87 ASP A CA 1
ATOM 687 C C . ASP A 1 87 ? -18.167 12.984 6.462 1.00 81.38 87 ASP A C 1
ATOM 689 O O . ASP A 1 87 ? -18.818 12.876 5.425 1.00 81.38 87 ASP A O 1
ATOM 693 N N . GLU A 1 88 ? -16.842 13.140 6.447 1.00 85.50 88 GLU A N 1
ATOM 694 C CA . GLU A 1 88 ? -16.002 13.127 5.254 1.00 85.50 88 GLU A CA 1
ATOM 695 C C . GLU A 1 88 ? -14.932 12.040 5.359 1.00 85.50 88 GLU A C 1
ATOM 697 O O . GLU A 1 88 ? -14.412 11.751 6.438 1.00 85.50 88 GLU A O 1
ATOM 702 N N . VAL A 1 89 ? -14.560 11.447 4.225 1.00 86.00 89 VAL A N 1
ATOM 703 C CA . VAL A 1 89 ? -13.462 10.476 4.177 1.00 86.00 89 VAL A CA 1
ATOM 704 C C . VAL A 1 89 ? -12.128 11.216 4.278 1.00 86.00 89 VAL A C 1
ATOM 706 O O . VAL A 1 89 ? -11.847 12.104 3.477 1.00 86.00 89 VAL A O 1
ATOM 709 N N . GLU A 1 90 ? -11.282 10.804 5.224 1.00 93.62 90 GLU A N 1
ATOM 710 C CA . GLU A 1 90 ? -9.932 11.349 5.416 1.00 93.62 90 GLU A CA 1
ATOM 711 C C . GLU A 1 90 ? -9.138 11.408 4.087 1.00 93.62 90 GLU A C 1
ATOM 713 O O . GLU A 1 90 ? -8.993 10.376 3.414 1.00 93.62 90 GLU A O 1
ATOM 718 N N . PRO A 1 91 ? -8.556 12.569 3.716 1.00 94.88 91 PRO A N 1
ATOM 719 C CA . PRO A 1 91 ? -7.810 12.740 2.468 1.00 94.88 91 PRO A CA 1
ATOM 720 C C . PRO A 1 91 ? -6.713 11.698 2.212 1.00 94.88 91 PRO A C 1
ATOM 722 O O . PRO A 1 91 ? -6.524 11.280 1.069 1.00 94.88 91 PRO A O 1
ATOM 725 N N . LEU A 1 92 ? -6.018 11.220 3.251 1.00 96.38 92 LEU A N 1
ATOM 726 C CA . LEU A 1 92 ? -5.003 10.165 3.102 1.00 96.38 92 LEU A CA 1
ATOM 727 C C . LEU A 1 92 ? -5.597 8.825 2.636 1.00 96.38 92 LEU A C 1
ATOM 729 O O . LEU A 1 92 ? -4.947 8.086 1.891 1.00 96.38 92 LEU A O 1
ATOM 733 N N . LEU A 1 93 ? -6.826 8.507 3.052 1.00 96.25 93 LEU A N 1
ATOM 734 C CA . LEU A 1 93 ? -7.540 7.298 2.631 1.00 96.25 93 LEU A CA 1
ATOM 735 C C . LEU A 1 93 ? -8.024 7.437 1.183 1.00 96.25 93 LEU A C 1
ATOM 737 O O . LEU A 1 93 ? -7.870 6.504 0.391 1.00 96.25 93 LEU A O 1
ATOM 741 N N . LEU A 1 94 ? -8.521 8.619 0.806 1.00 95.44 94 LEU A N 1
ATOM 742 C CA . LEU A 1 94 ? -8.888 8.924 -0.581 1.00 95.44 94 LEU A CA 1
ATOM 743 C C . LEU A 1 94 ? -7.676 8.858 -1.516 1.00 95.44 94 LEU A C 1
ATOM 745 O O . LEU A 1 94 ? -7.760 8.264 -2.593 1.00 95.44 94 LEU A O 1
ATOM 749 N N . GLN A 1 95 ? -6.531 9.398 -1.094 1.00 96.81 95 GLN A N 1
ATOM 750 C CA . GLN A 1 95 ? -5.289 9.316 -1.860 1.00 96.81 95 GLN A CA 1
ATOM 751 C C . GLN A 1 95 ? -4.838 7.863 -2.050 1.00 96.81 95 GLN A C 1
ATOM 753 O O . GLN A 1 95 ? -4.423 7.504 -3.153 1.00 96.81 95 GLN A O 1
ATOM 758 N N . LEU A 1 96 ? -4.957 7.005 -1.026 1.00 97.25 96 LEU A N 1
ATOM 759 C CA . LEU A 1 96 ? -4.681 5.571 -1.171 1.00 97.25 96 LEU A CA 1
ATOM 760 C C . LEU A 1 96 ? -5.586 4.937 -2.234 1.00 97.25 96 LEU A C 1
ATOM 762 O O . LEU A 1 96 ? -5.092 4.237 -3.117 1.00 97.25 96 LEU A O 1
ATOM 766 N N . ILE A 1 97 ? -6.896 5.181 -2.164 1.00 96.62 97 ILE A N 1
ATOM 767 C CA . ILE A 1 97 ? -7.869 4.634 -3.120 1.00 96.62 97 ILE A CA 1
ATOM 768 C C . ILE A 1 97 ? -7.544 5.092 -4.546 1.00 96.62 97 ILE A C 1
ATOM 770 O O . ILE A 1 97 ? -7.542 4.283 -5.482 1.00 96.62 97 ILE A O 1
ATOM 774 N N . ALA A 1 98 ? -7.224 6.374 -4.714 1.00 96.06 98 ALA A N 1
ATOM 775 C CA . ALA A 1 98 ? -6.843 6.943 -5.996 1.00 96.06 98 ALA A CA 1
ATOM 776 C C . ALA A 1 98 ? -5.541 6.312 -6.525 1.00 96.06 98 ALA A C 1
ATOM 778 O O . ALA A 1 98 ? -5.497 5.862 -7.671 1.00 96.06 98 ALA A O 1
ATOM 779 N N . HIS A 1 99 ? -4.516 6.178 -5.675 1.00 95.50 99 HIS A N 1
ATOM 780 C CA . HIS A 1 99 ? -3.256 5.505 -5.999 1.00 95.50 99 HIS A CA 1
ATOM 781 C C . HIS A 1 99 ? -3.478 4.052 -6.443 1.00 95.50 99 HIS A C 1
ATOM 783 O O . HIS A 1 99 ? -2.967 3.633 -7.483 1.00 95.50 99 HIS A O 1
ATOM 789 N N . VAL A 1 100 ? -4.272 3.281 -5.696 1.00 96.31 100 VAL A N 1
ATOM 790 C CA . VAL A 1 100 ? -4.608 1.886 -6.027 1.00 96.31 100 VAL A CA 1
ATOM 791 C C . VAL A 1 100 ? -5.331 1.798 -7.366 1.00 96.31 100 VAL A C 1
ATOM 793 O O . VAL A 1 100 ? -5.005 0.938 -8.186 1.00 96.31 100 VAL A O 1
ATOM 796 N N . SER A 1 101 ? -6.286 2.694 -7.608 1.00 95.38 101 SER A N 1
ATOM 797 C CA . SER A 1 101 ? -7.078 2.716 -8.841 1.00 95.38 101 SER A CA 1
ATOM 798 C C . SER A 1 101 ? -6.224 3.062 -10.061 1.00 95.38 101 SER A C 1
ATOM 800 O O . SER A 1 101 ? -6.311 2.377 -11.080 1.00 95.38 101 SER A O 1
ATOM 802 N N . ALA A 1 102 ? -5.341 4.058 -9.946 1.00 93.81 102 ALA A N 1
ATOM 803 C CA . ALA A 1 102 ? -4.404 4.418 -11.008 1.00 93.81 102 ALA A CA 1
ATOM 804 C C . ALA A 1 102 ? -3.443 3.262 -11.339 1.00 93.81 102 ALA A C 1
ATOM 806 O O . ALA A 1 102 ? -3.226 2.943 -12.510 1.00 93.81 102 ALA A O 1
ATOM 807 N N . ASN A 1 103 ? -2.926 2.572 -10.317 1.00 93.38 103 ASN A N 1
ATOM 808 C CA . ASN A 1 103 ? -2.028 1.436 -10.516 1.00 93.38 103 ASN A CA 1
ATOM 809 C C . ASN A 1 103 ? -2.691 0.268 -11.257 1.00 93.38 103 ASN A C 1
ATOM 811 O O . ASN A 1 103 ? -2.030 -0.367 -12.073 1.00 93.38 103 ASN A O 1
ATOM 815 N N . LYS A 1 104 ? -3.992 0.006 -11.074 1.00 93.44 104 LYS A N 1
ATOM 816 C CA . LYS A 1 104 ? -4.691 -1.050 -11.839 1.00 93.44 104 LYS A CA 1
ATOM 817 C C . LYS A 1 104 ? -4.564 -0.855 -13.353 1.00 93.44 104 LYS A C 1
ATOM 819 O O . LYS A 1 104 ? -4.356 -1.831 -14.077 1.00 93.44 104 LYS A O 1
ATOM 824 N N . VAL A 1 105 ? -4.655 0.392 -13.820 1.00 92.00 105 VAL A N 1
ATOM 825 C CA . VAL A 1 105 ? -4.504 0.744 -15.241 1.00 92.00 105 VAL A CA 1
ATOM 826 C C . VAL A 1 105 ? -3.064 0.513 -15.699 1.00 92.00 105 VAL A C 1
ATOM 828 O O . VAL A 1 105 ? -2.844 -0.153 -16.709 1.00 92.00 105 VAL A O 1
ATOM 831 N N . ILE A 1 106 ? -2.090 0.986 -14.919 1.00 90.88 106 ILE A N 1
ATOM 832 C CA . ILE A 1 106 ? -0.656 0.835 -15.215 1.00 90.88 106 ILE A CA 1
ATOM 833 C C . ILE A 1 106 ? -0.264 -0.643 -15.292 1.00 90.88 106 ILE A C 1
ATOM 835 O O . ILE A 1 106 ? 0.286 -1.087 -16.297 1.00 90.88 106 ILE A O 1
ATOM 839 N N . LEU A 1 107 ? -0.619 -1.438 -14.280 1.00 92.25 107 LEU A N 1
ATOM 840 C CA . LEU A 1 107 ? -0.305 -2.867 -14.236 1.00 92.25 107 LEU A CA 1
ATOM 841 C C . LEU A 1 107 ? -0.983 -3.635 -15.378 1.00 92.25 107 LEU A C 1
ATOM 843 O O . LEU A 1 107 ? -0.432 -4.616 -15.881 1.00 92.25 107 LEU A O 1
ATOM 847 N N . LYS A 1 108 ? -2.182 -3.217 -15.808 1.00 92.25 108 LYS A N 1
ATOM 848 C CA . LYS A 1 108 ? -2.822 -3.793 -16.997 1.00 92.25 108 LYS A CA 1
ATOM 849 C C . LYS A 1 108 ? -2.043 -3.453 -18.271 1.00 92.25 108 LYS A C 1
ATOM 851 O O . LYS A 1 108 ? -1.890 -4.348 -19.097 1.00 92.25 108 LYS A O 1
ATOM 856 N N . GLY A 1 109 ? -1.532 -2.228 -18.401 1.00 91.25 109 GLY A N 1
ATOM 857 C CA . GLY A 1 109 ? -0.635 -1.826 -19.489 1.00 91.25 109 GLY A CA 1
ATOM 858 C C . GLY A 1 109 ? 0.639 -2.672 -19.533 1.00 91.25 109 GLY A C 1
ATOM 859 O O . GLY A 1 109 ? 0.946 -3.253 -20.571 1.00 91.25 109 GLY A O 1
ATOM 860 N N . TRP A 1 110 ? 1.294 -2.858 -18.384 1.00 90.75 110 TRP A N 1
ATOM 861 C CA . TRP A 1 110 ? 2.498 -3.688 -18.261 1.00 90.75 110 TRP A CA 1
ATOM 862 C C . TRP A 1 110 ? 2.277 -5.131 -18.720 1.00 90.75 110 TRP A C 1
ATOM 864 O O . TRP A 1 110 ? 3.082 -5.669 -19.475 1.00 90.75 110 TRP A O 1
ATOM 874 N N . ARG A 1 111 ? 1.150 -5.750 -18.344 1.00 89.25 111 ARG A N 1
ATOM 875 C CA . ARG A 1 111 ? 0.782 -7.096 -18.827 1.00 89.25 111 ARG A CA 1
ATOM 876 C C . ARG A 1 111 ? 0.531 -7.163 -20.335 1.00 89.25 111 ARG A C 1
ATOM 878 O O . ARG A 1 111 ? 0.608 -8.244 -20.907 1.00 89.25 111 ARG A O 1
ATOM 885 N N . ASN A 1 112 ? 0.230 -6.032 -20.965 1.00 90.31 112 ASN A N 1
ATOM 886 C CA . ASN A 1 112 ? 0.030 -5.919 -22.406 1.00 90.31 112 ASN A CA 1
ATOM 887 C C . ASN A 1 112 ? 1.311 -5.475 -23.147 1.00 90.31 112 ASN A C 1
ATOM 889 O O . ASN A 1 112 ? 1.250 -5.219 -24.346 1.00 90.31 112 ASN A O 1
ATOM 893 N N . GLY A 1 113 ? 2.452 -5.370 -22.454 1.00 87.62 113 GLY A N 1
ATOM 894 C CA . GLY A 1 113 ? 3.743 -5.000 -23.041 1.00 87.62 113 GLY A CA 1
ATOM 895 C C . GLY A 1 113 ? 4.051 -3.499 -23.065 1.00 87.62 113 GLY A C 1
ATOM 896 O O . GLY A 1 113 ? 5.132 -3.126 -23.512 1.00 87.62 113 GLY A O 1
ATOM 897 N N . ASP A 1 114 ? 3.163 -2.632 -22.565 1.00 85.31 114 ASP A N 1
ATOM 898 C CA . ASP A 1 114 ? 3.502 -1.222 -22.326 1.00 85.31 114 ASP A CA 1
ATOM 899 C C . ASP A 1 114 ? 4.374 -1.159 -21.073 1.00 85.31 114 ASP A C 1
ATOM 901 O O . ASP A 1 114 ? 3.852 -1.327 -19.985 1.00 85.31 114 ASP A O 1
ATOM 905 N N . THR A 1 115 ? 5.688 -0.969 -21.189 1.00 76.81 115 THR A N 1
ATOM 906 C CA . THR A 1 115 ? 6.591 -0.885 -20.026 1.00 76.81 115 THR A CA 1
ATOM 907 C C . THR A 1 115 ? 6.853 0.550 -19.575 1.00 76.81 115 THR A C 1
ATOM 909 O O . THR A 1 115 ? 7.823 0.786 -18.853 1.00 76.81 115 THR A O 1
ATOM 912 N N . ASP A 1 116 ? 6.040 1.518 -20.004 1.00 77.69 116 ASP A N 1
ATOM 913 C CA . ASP A 1 116 ? 6.231 2.914 -19.629 1.00 77.69 116 ASP A CA 1
ATOM 914 C C . ASP A 1 116 ? 6.007 3.122 -18.120 1.00 77.69 116 ASP A C 1
ATOM 916 O O . ASP A 1 116 ? 4.936 2.862 -17.559 1.00 77.69 116 ASP A O 1
ATOM 920 N N . MET A 1 117 ? 7.061 3.592 -17.456 1.00 70.69 117 MET A N 1
ATOM 921 C CA . MET A 1 117 ? 7.110 3.869 -16.019 1.00 70.69 117 MET A CA 1
ATOM 922 C C . MET A 1 117 ? 6.786 5.340 -15.710 1.00 70.69 117 MET A C 1
ATOM 924 O O . MET A 1 117 ? 6.558 5.689 -14.551 1.00 70.69 117 MET A O 1
ATOM 928 N N . GLY A 1 118 ? 6.734 6.210 -16.728 1.00 63.91 118 GLY A N 1
ATOM 929 C CA . GLY A 1 118 ? 6.480 7.649 -16.600 1.00 63.91 118 GLY A CA 1
ATOM 930 C C . GLY A 1 118 ? 5.035 8.014 -16.246 1.00 63.91 118 GLY A C 1
ATOM 931 O O . GLY A 1 118 ? 4.733 9.184 -16.025 1.00 63.91 118 GLY A O 1
ATOM 932 N N . LYS A 1 119 ? 4.139 7.024 -16.164 1.00 62.69 119 LYS A N 1
ATOM 933 C CA . LYS A 1 119 ? 2.690 7.217 -16.011 1.00 62.69 119 LYS A CA 1
ATOM 934 C C . LYS A 1 119 ? 2.161 7.146 -14.578 1.00 62.69 119 LYS A C 1
ATOM 936 O O . LYS A 1 119 ? 0.947 7.146 -14.435 1.00 62.69 119 LYS A O 1
ATOM 941 N N . LEU A 1 120 ? 2.990 7.071 -13.530 1.00 66.31 120 LEU A N 1
ATOM 942 C CA . LEU A 1 120 ? 2.516 7.031 -12.131 1.00 66.31 120 LEU A CA 1
ATOM 943 C C . LEU A 1 120 ? 1.933 8.401 -11.720 1.00 66.31 120 LEU A C 1
ATOM 945 O O . LEU A 1 120 ? 2.698 9.274 -11.307 1.00 66.31 120 LEU A O 1
ATOM 949 N N . PRO A 1 121 ? 0.608 8.636 -11.799 1.00 70.81 121 PRO A N 1
ATOM 950 C CA . PRO A 1 121 ? 0.060 9.984 -11.702 1.00 70.81 121 PRO A CA 1
ATOM 951 C C . PRO A 1 121 ? -0.244 10.377 -10.254 1.00 70.81 121 PRO A C 1
ATOM 953 O O . PRO A 1 121 ? -0.451 11.546 -9.952 1.00 70.81 121 PRO A O 1
ATOM 956 N N . ILE A 1 122 ? -0.304 9.390 -9.356 1.00 87.94 122 ILE A N 1
ATOM 957 C CA . ILE A 1 122 ? -0.770 9.543 -7.985 1.00 87.94 122 ILE A CA 1
ATOM 958 C C . ILE A 1 122 ? 0.228 8.847 -7.076 1.00 87.94 122 ILE A C 1
ATOM 960 O O . ILE A 1 122 ? 0.454 7.638 -7.178 1.00 87.94 122 ILE A O 1
ATOM 964 N N . THR A 1 123 ? 0.838 9.620 -6.188 1.00 90.69 123 THR A N 1
ATOM 965 C CA . THR A 1 123 ? 1.808 9.120 -5.217 1.00 90.69 123 THR A CA 1
ATOM 966 C C . THR A 1 123 ? 1.113 8.381 -4.081 1.00 90.69 123 THR A C 1
ATOM 968 O O . THR A 1 123 ? -0.035 8.670 -3.732 1.00 90.69 123 THR A O 1
ATOM 971 N N . TYR A 1 124 ? 1.823 7.416 -3.498 1.00 93.31 124 TYR A N 1
ATOM 972 C CA . TYR A 1 124 ? 1.375 6.763 -2.275 1.00 93.31 124 TYR A CA 1
ATOM 973 C C . TYR A 1 124 ? 1.361 7.786 -1.118 1.00 93.31 124 TYR A C 1
ATOM 975 O O . TYR A 1 124 ? 2.267 8.618 -1.044 1.00 93.31 124 TYR A O 1
ATOM 983 N N . PRO A 1 125 ? 0.372 7.759 -0.210 1.00 95.56 125 PRO A N 1
ATOM 984 C CA . PRO A 1 125 ? 0.304 8.700 0.910 1.00 95.56 125 PRO A CA 1
ATOM 985 C C . PRO A 1 125 ? 1.336 8.373 2.009 1.00 95.56 125 PRO A C 1
ATOM 987 O O . PRO A 1 125 ? 1.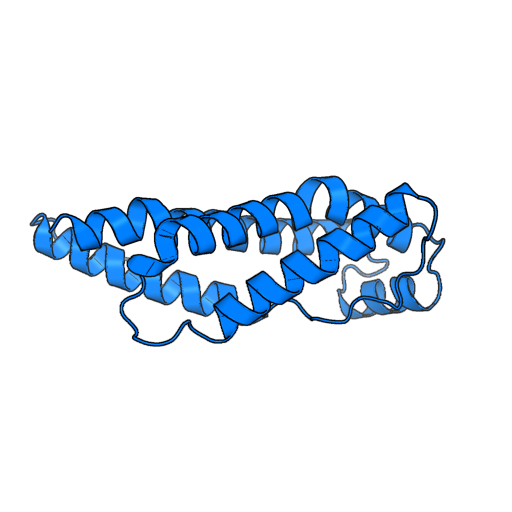128 7.484 2.840 1.00 95.56 125 PRO A O 1
ATOM 990 N N . ASP A 1 126 ? 2.445 9.114 2.059 1.00 89.38 126 ASP A N 1
ATOM 991 C CA . ASP A 1 126 ? 3.589 8.831 2.950 1.00 89.38 126 ASP A CA 1
ATOM 992 C C . ASP A 1 126 ? 3.252 8.835 4.453 1.00 89.38 126 ASP A C 1
ATOM 994 O O . ASP A 1 126 ? 3.823 8.067 5.238 1.00 89.38 126 ASP A O 1
ATOM 998 N N . SER A 1 127 ? 2.301 9.670 4.880 1.00 96.19 127 SER A N 1
ATOM 999 C CA . SER A 1 127 ? 1.872 9.788 6.281 1.00 96.19 127 SER A CA 1
ATOM 1000 C C . SER A 1 127 ? 0.777 8.792 6.679 1.00 96.19 127 SER A C 1
ATOM 1002 O O . SER A 1 127 ? 0.432 8.703 7.863 1.00 96.19 127 SER A O 1
ATOM 1004 N N . LEU A 1 128 ? 0.266 7.988 5.741 1.00 96.88 128 LEU A N 1
ATOM 1005 C CA . LEU A 1 128 ? -0.879 7.109 5.976 1.00 96.88 128 LEU A CA 1
ATOM 1006 C C . LEU A 1 128 ? -0.627 6.081 7.085 1.00 96.88 128 LEU A C 1
ATOM 1008 O O . LEU A 1 128 ? -1.494 5.851 7.926 1.00 96.88 128 LEU A O 1
ATOM 1012 N N . LEU A 1 129 ? 0.570 5.485 7.144 1.00 97.81 129 LEU A N 1
ATOM 1013 C CA . LEU A 1 129 ? 0.883 4.525 8.208 1.00 97.81 129 LEU A CA 1
ATOM 1014 C C . LEU A 1 129 ? 0.810 5.174 9.597 1.00 97.81 129 LEU A C 1
ATOM 1016 O O . LEU A 1 129 ? 0.371 4.535 10.553 1.00 97.81 129 LEU A O 1
ATOM 1020 N N . LYS A 1 130 ? 1.249 6.433 9.722 1.00 97.62 130 LYS A N 1
ATOM 1021 C CA . LYS A 1 130 ? 1.178 7.171 10.988 1.00 97.62 130 LYS A CA 1
ATOM 1022 C C . LYS A 1 130 ? -0.280 7.394 11.384 1.00 97.62 130 LYS A C 1
ATOM 1024 O O . LYS A 1 130 ? -0.631 7.112 12.524 1.00 97.62 130 LYS A O 1
ATOM 1029 N N . TYR A 1 131 ? -1.110 7.837 10.442 1.00 96.56 131 TYR A N 1
ATOM 1030 C CA . TYR A 1 131 ? -2.545 8.023 10.655 1.00 96.56 131 TYR A CA 1
ATOM 1031 C C . TYR A 1 131 ? -3.224 6.726 11.128 1.00 96.56 131 TYR A C 1
ATOM 1033 O O . TYR A 1 131 ? -3.787 6.684 12.221 1.00 96.56 131 TYR A O 1
ATOM 1041 N N . VAL A 1 132 ? -3.070 5.628 10.380 1.00 97.00 132 VAL A N 1
ATOM 1042 C CA . VAL A 1 132 ? -3.724 4.348 10.701 1.00 97.00 132 VAL A CA 1
ATOM 1043 C C . VAL A 1 132 ? -3.252 3.775 12.040 1.00 97.00 132 VAL A C 1
ATOM 1045 O O . VAL A 1 132 ? -4.057 3.224 12.790 1.00 97.00 132 VAL A O 1
ATOM 1048 N N . LYS A 1 133 ? -1.967 3.927 12.391 1.00 97.56 133 LYS A N 1
ATOM 1049 C CA . LYS A 1 133 ? -1.452 3.525 13.712 1.00 97.56 133 LYS A CA 1
ATOM 1050 C C . LYS A 1 133 ? -2.102 4.305 14.852 1.00 97.56 133 LYS A C 1
ATOM 1052 O O . LYS A 1 133 ? -2.413 3.702 15.883 1.00 97.56 133 LYS A O 1
ATOM 1057 N N . THR A 1 134 ? -2.280 5.614 14.680 1.00 96.31 134 THR A N 1
ATOM 1058 C CA . THR A 1 134 ? -2.931 6.478 15.672 1.00 96.31 134 THR A CA 1
ATOM 1059 C C . THR A 1 134 ? -4.373 6.038 15.892 1.00 96.31 134 THR A C 1
ATOM 1061 O O . THR A 1 134 ? -4.745 5.745 17.030 1.00 96.31 134 THR A O 1
ATOM 1064 N N . GLU A 1 135 ? -5.145 5.882 14.816 1.00 95.12 135 GLU A N 1
ATOM 1065 C CA . GLU A 1 135 ? -6.551 5.481 14.907 1.00 95.12 135 GLU A CA 1
ATOM 1066 C C . GLU A 1 135 ? -6.726 4.069 15.462 1.00 95.12 135 GLU A C 1
ATOM 1068 O O . GLU A 1 135 ? -7.493 3.860 16.403 1.00 95.12 135 GLU A O 1
ATOM 1073 N N . TYR A 1 136 ? -5.937 3.103 14.988 1.00 95.25 136 TYR A N 1
ATOM 1074 C CA . TYR A 1 136 ? -5.969 1.749 15.537 1.00 95.25 136 TYR A CA 1
ATOM 1075 C C . TYR A 1 136 ? -5.668 1.742 17.043 1.00 95.25 136 TYR A C 1
ATOM 1077 O O . TYR A 1 136 ? -6.363 1.087 17.822 1.00 95.25 136 TYR A O 1
ATOM 1085 N N . SER A 1 137 ? -4.663 2.507 17.480 1.00 95.25 137 SER A N 1
ATOM 1086 C CA . SER A 1 137 ? -4.303 2.607 18.899 1.00 95.25 137 SER A CA 1
ATOM 1087 C C . SER A 1 137 ? -5.414 3.258 19.723 1.00 95.25 137 SER A C 1
ATOM 1089 O O . SER A 1 137 ? -5.754 2.748 20.795 1.00 95.25 137 SER A O 1
ATOM 1091 N N . ARG A 1 138 ? -6.017 4.344 19.221 1.00 94.00 138 ARG A N 1
ATOM 1092 C CA . ARG A 1 138 ? -7.162 5.018 19.851 1.00 94.00 138 ARG A CA 1
ATOM 1093 C C . ARG A 1 138 ? -8.323 4.041 20.045 1.00 94.00 138 ARG A C 1
ATOM 1095 O O . ARG A 1 138 ? -8.830 3.894 21.160 1.00 94.00 138 ARG A O 1
ATOM 1102 N N . LEU A 1 139 ? -8.681 3.300 19.000 1.00 93.06 139 LEU A N 1
ATOM 1103 C CA . LEU A 1 139 ? -9.776 2.334 19.033 1.00 93.06 139 LEU A CA 1
ATOM 1104 C C . LEU A 1 139 ? -9.491 1.136 19.944 1.00 93.06 139 LEU A C 1
ATOM 1106 O O . LEU A 1 139 ? -10.372 0.712 20.694 1.00 93.06 139 LEU A O 1
ATOM 1110 N N . LYS A 1 140 ? -8.253 0.627 19.971 1.00 91.94 140 LYS A N 1
ATOM 1111 C CA . LYS A 1 140 ? -7.845 -0.421 20.922 1.00 91.94 140 LYS A CA 1
ATOM 1112 C C . LYS A 1 140 ? -7.951 0.039 22.374 1.00 91.94 140 LYS A C 1
ATOM 1114 O O . LYS A 1 140 ? -8.354 -0.756 23.223 1.00 91.94 140 LYS A O 1
ATOM 1119 N N . GLN A 1 141 ? -7.644 1.302 22.671 1.00 91.00 141 GLN A N 1
ATOM 1120 C CA . GLN A 1 141 ? -7.827 1.860 24.015 1.00 91.00 141 GLN A CA 1
ATOM 1121 C C . GLN A 1 141 ? -9.308 1.973 24.391 1.00 91.00 141 GLN A C 1
ATOM 1123 O O . GLN A 1 141 ? -9.675 1.642 25.519 1.00 91.00 141 GLN A O 1
ATOM 1128 N N . ILE A 1 142 ? -10.164 2.407 23.461 1.00 89.88 142 ILE A N 1
ATOM 1129 C CA . ILE A 1 142 ? -11.618 2.458 23.670 1.00 89.88 142 ILE A CA 1
ATOM 1130 C C . ILE A 1 142 ? -12.166 1.046 23.904 1.00 89.88 142 ILE A C 1
ATOM 1132 O O . ILE A 1 142 ? -12.878 0.821 24.881 1.00 89.88 142 ILE A O 1
ATOM 1136 N N . GLN A 1 143 ? -11.781 0.078 23.070 1.00 86.88 143 GLN A N 1
ATOM 1137 C CA . GLN A 1 143 ? -12.168 -1.325 23.220 1.00 86.88 143 GLN A CA 1
ATOM 1138 C C . GLN A 1 143 ? -11.752 -1.886 24.589 1.00 86.88 143 GLN A C 1
ATOM 1140 O O . GLN A 1 143 ? -12.574 -2.499 25.262 1.00 86.88 143 GLN A O 1
ATOM 1145 N N . ALA A 1 144 ? -10.510 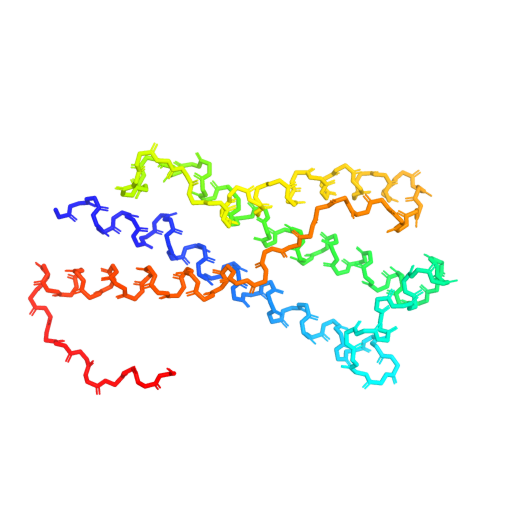-1.652 25.029 1.00 86.75 144 ALA A N 1
ATOM 1146 C CA . ALA A 1 144 ? -10.032 -2.122 26.330 1.00 86.75 144 ALA A CA 1
ATOM 1147 C C . ALA A 1 144 ? -10.849 -1.540 27.495 1.00 86.75 144 ALA A C 1
ATOM 1149 O O . ALA A 1 144 ? -11.272 -2.291 28.373 1.00 86.75 144 ALA A O 1
ATOM 1150 N N . LYS A 1 145 ? -11.141 -0.229 27.460 1.00 86.19 145 LYS A N 1
ATOM 1151 C CA . LYS A 1 145 ? -11.994 0.435 28.461 1.00 86.19 145 LYS A CA 1
ATOM 1152 C C . LYS A 1 145 ? -13.395 -0.173 28.508 1.00 86.19 145 LYS A C 1
ATOM 1154 O O . LYS A 1 145 ? -13.902 -0.440 29.590 1.00 86.19 145 LYS A O 1
ATOM 1159 N N . LEU A 1 146 ? -14.005 -0.401 27.346 1.00 85.25 146 LEU A N 1
ATOM 1160 C CA . LEU A 1 146 ? -15.361 -0.947 27.249 1.00 85.25 146 LEU A CA 1
ATOM 1161 C C . LEU A 1 146 ? -15.460 -2.412 27.699 1.00 85.25 146 LEU A C 1
ATOM 1163 O O . LEU A 1 146 ? -16.523 -2.833 28.139 1.00 85.25 146 LEU A O 1
ATOM 1167 N N . LEU A 1 147 ? -14.373 -3.178 27.586 1.00 84.38 147 LEU A N 1
ATOM 1168 C CA . LEU A 1 147 ? -14.304 -4.584 28.000 1.00 84.38 147 LEU A CA 1
ATOM 1169 C C . LEU A 1 147 ? -13.789 -4.773 29.438 1.00 84.38 147 LEU A C 1
ATOM 1171 O O . LEU A 1 147 ? -13.666 -5.906 29.890 1.00 84.38 147 LEU A O 1
ATOM 1175 N N . GLY A 1 148 ? -13.467 -3.691 30.154 1.00 79.50 148 GLY A N 1
ATOM 1176 C CA . GLY A 1 148 ? -12.942 -3.764 31.521 1.00 79.50 148 GLY A CA 1
ATOM 1177 C C . GLY A 1 148 ? -11.501 -4.280 31.624 1.00 79.50 148 GLY A C 1
ATOM 1178 O O . GLY A 1 148 ? -11.067 -4.645 32.714 1.00 79.50 148 GLY A O 1
ATOM 1179 N N . PHE A 1 149 ? -10.737 -4.304 30.525 1.00 73.88 149 PHE A N 1
ATOM 1180 C CA . PHE A 1 149 ? -9.325 -4.684 30.578 1.00 73.88 149 PHE A CA 1
ATOM 1181 C C . PHE A 1 149 ? -8.480 -3.538 31.166 1.00 73.88 149 PHE A C 1
ATOM 1183 O O . PHE A 1 149 ? -8.591 -2.397 30.702 1.00 73.88 149 PHE A O 1
ATOM 1190 N N . PRO A 1 150 ? -7.597 -3.804 32.150 1.00 57.06 150 PRO A N 1
ATOM 1191 C CA . PRO A 1 150 ? -6.658 -2.801 32.642 1.00 57.06 150 PRO A CA 1
ATOM 1192 C C . PRO A 1 150 ? -5.711 -2.353 31.515 1.00 57.06 150 PRO A C 1
ATOM 1194 O O . PRO A 1 150 ? -5.333 -3.143 30.649 1.00 57.06 150 PRO A O 1
ATOM 1197 N N . ARG A 1 151 ? -5.329 -1.065 31.505 1.00 56.44 151 ARG A N 1
ATOM 1198 C CA . ARG A 1 151 ? -4.353 -0.505 30.548 1.00 56.44 151 ARG A CA 1
ATOM 1199 C C . ARG A 1 151 ? -3.099 -1.383 30.524 1.00 56.44 151 ARG A C 1
ATOM 1201 O O . ARG A 1 151 ? -2.469 -1.530 31.563 1.00 56.44 151 ARG A O 1
ATOM 1208 N N . HIS A 1 152 ? -2.684 -1.870 29.353 1.00 53.44 152 HIS A N 1
ATOM 1209 C CA . HIS A 1 152 ? -1.322 -2.382 29.195 1.00 53.44 152 HIS A CA 1
ATOM 1210 C C . HIS A 1 152 ? -0.337 -1.208 29.322 1.00 53.44 152 HIS A C 1
ATOM 1212 O O . HIS A 1 152 ? -0.356 -0.306 28.477 1.00 53.44 152 HIS A O 1
ATOM 1218 N N . PRO A 1 153 ? 0.521 -1.180 30.356 1.00 45.88 153 PRO A N 1
ATOM 1219 C CA . PRO A 1 153 ? 1.518 -0.142 30.518 1.00 45.88 153 PRO A CA 1
ATOM 1220 C C . PRO A 1 153 ? 2.743 -0.550 29.702 1.00 45.88 153 PRO A C 1
ATOM 1222 O O . PRO A 1 153 ? 3.657 -1.154 30.242 1.00 45.88 153 PRO A O 1
ATOM 1225 N N . ASN A 1 154 ? 2.714 -0.326 28.387 1.00 51.00 154 ASN A N 1
ATOM 1226 C CA . ASN A 1 154 ? 3.900 -0.092 27.551 1.00 51.00 154 ASN A CA 1
ATOM 1227 C C . ASN A 1 154 ? 3.502 -0.032 26.076 1.00 51.00 154 ASN A C 1
ATOM 1229 O O . ASN A 1 154 ? 3.444 -1.035 25.373 1.00 51.00 154 ASN A O 1
ATOM 1233 N N . SER A 1 155 ? 3.298 1.186 25.592 1.00 43.31 155 SER A N 1
ATOM 1234 C CA . SER A 1 155 ? 3.453 1.507 24.178 1.00 43.31 155 SER A CA 1
ATOM 1235 C C . SER A 1 155 ? 4.211 2.828 24.084 1.00 43.31 155 SER A C 1
ATOM 1237 O O . SER A 1 155 ? 3.648 3.863 23.739 1.00 43.31 155 SER A O 1
ATOM 1239 N N . LYS A 1 156 ? 5.488 2.797 24.481 1.00 40.28 156 LYS A N 1
ATOM 1240 C CA . LYS A 1 156 ? 6.479 3.709 23.911 1.00 40.28 156 LYS A CA 1
ATOM 1241 C C . LYS A 1 156 ? 6.900 3.082 22.582 1.00 40.28 156 LYS A C 1
ATOM 1243 O O . LYS A 1 156 ? 7.642 2.104 22.579 1.00 40.28 156 LYS A O 1
ATOM 1248 N N . LEU A 1 157 ? 6.338 3.597 21.495 1.00 37.50 157 LEU A N 1
ATOM 1249 C CA . LEU A 1 157 ? 6.877 3.493 20.141 1.00 37.50 157 LEU A CA 1
ATOM 1250 C C . LEU A 1 157 ? 7.154 4.914 19.668 1.00 37.50 157 LEU A C 1
ATOM 1252 O O . LEU A 1 157 ? 6.285 5.775 19.936 1.00 37.50 157 LEU A O 1
#

Secondary structure (DSSP, 8-state):
-HHHHHIIIIIIHHHHHHHHHHHHHHHHHHHHHSTTS-HHHHHHHHHH-TTSHHHHHHHHHIIIIIHHHHHHHHHHHHHSGGG-SSSS--HHHHHHHHHHHHHHHHHHHHHTT----TT--S---TTHHHHHHHHHHHHHHHHHHHTTPPP-S----

Organism: NCBI:txid63592

Sequence (157 aa):
LYIKVSEVKLLYGPLLACITASKKAFEAMIRQNSPDGKTETFIQRLRTEPTGKEADAYRLWMQEVLQPLNEKAANALFENADLLETDEVEPLLLQLIAHVSANKVILKGWRNGDTDMGKLPITYPDSLLKYVKTEYSRLKQIQAKLLGFPRHPNSKL